Protein AF-A0A661H922-F1 (afdb_monomer)

Structure (mmCIF, N/CA/C/O backbone):
data_AF-A0A661H922-F1
#
_entry.id   AF-A0A661H922-F1
#
loop_
_atom_site.group_PDB
_atom_site.id
_atom_site.type_symbol
_atom_site.label_atom_id
_atom_site.label_alt_id
_atom_site.label_comp_id
_atom_site.label_asym_id
_atom_site.label_entity_id
_atom_site.label_seq_id
_atom_site.pdbx_PDB_ins_code
_atom_site.Cartn_x
_atom_site.Cartn_y
_atom_site.Cartn_z
_atom_site.occupancy
_atom_site.B_iso_or_equiv
_atom_site.auth_seq_id
_atom_site.auth_comp_id
_atom_site.auth_asym_id
_atom_site.auth_atom_id
_atom_site.pdbx_PDB_model_num
ATOM 1 N N . MET A 1 1 ? 3.390 -1.263 1.401 1.00 95.00 1 MET A N 1
ATOM 2 C CA . MET A 1 1 ? 4.705 -0.883 1.950 1.00 95.00 1 MET A CA 1
ATOM 3 C C . MET A 1 1 ? 5.739 -1.829 1.394 1.00 95.00 1 MET A C 1
ATOM 5 O O . MET A 1 1 ? 5.398 -2.980 1.139 1.00 95.00 1 MET A O 1
ATOM 9 N N . GLY A 1 2 ? 6.9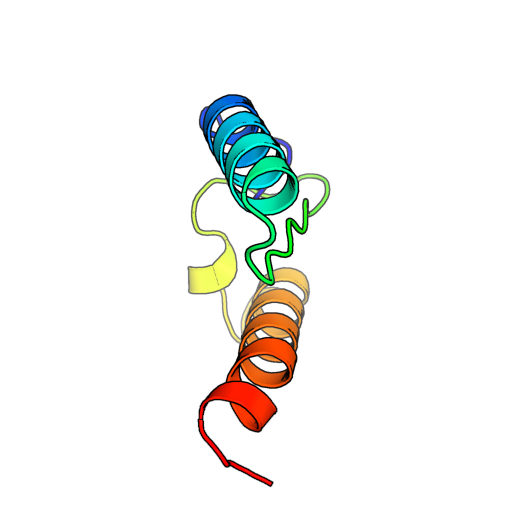52 -1.348 1.165 1.00 93.69 2 GLY A N 1
ATOM 10 C CA . GLY A 1 2 ? 8.074 -2.241 0.905 1.00 93.69 2 GLY A CA 1
ATOM 11 C C . GLY A 1 2 ? 8.578 -2.863 2.207 1.00 93.69 2 GLY A C 1
ATOM 12 O O . GLY A 1 2 ? 8.496 -2.233 3.257 1.00 93.69 2 GLY A O 1
ATOM 13 N N . GLU A 1 3 ? 9.069 -4.098 2.173 1.00 95.44 3 GLU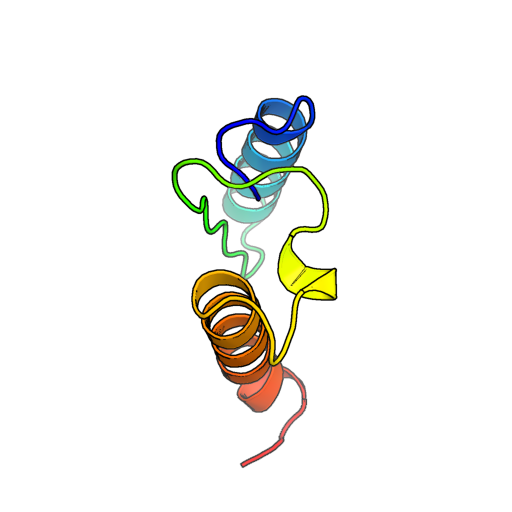 A N 1
ATOM 14 C CA . GLU A 1 3 ? 9.647 -4.751 3.355 1.00 95.44 3 GLU A CA 1
ATOM 15 C C . GLU A 1 3 ? 10.906 -4.020 3.856 1.00 95.44 3 GLU A C 1
ATOM 17 O O . GLU A 1 3 ? 11.105 -3.869 5.059 1.00 95.44 3 GLU A O 1
ATOM 22 N N . TYR A 1 4 ? 11.735 -3.495 2.947 1.00 93.69 4 TYR A N 1
ATOM 23 C CA . TYR A 1 4 ? 12.974 -2.777 3.285 1.00 93.69 4 TYR A CA 1
ATOM 24 C C . TYR A 1 4 ? 12.747 -1.282 3.555 1.00 93.69 4 TYR A C 1
ATOM 26 O O . TYR A 1 4 ? 13.656 -0.454 3.450 1.00 93.69 4 TYR A O 1
ATOM 34 N N . GLU A 1 5 ? 11.514 -0.914 3.889 1.00 89.88 5 GLU A N 1
ATOM 35 C CA . GLU A 1 5 ? 11.082 0.454 4.112 1.00 89.88 5 GLU A CA 1
ATOM 36 C C . GLU A 1 5 ? 11.159 0.837 5.596 1.00 89.88 5 GLU A C 1
ATOM 38 O O . GLU A 1 5 ? 10.533 0.219 6.452 1.00 89.88 5 GLU A O 1
ATOM 43 N N . VAL A 1 6 ? 11.854 1.937 5.907 1.00 94.62 6 VAL A N 1
ATOM 44 C CA . VAL A 1 6 ? 11.972 2.458 7.288 1.00 94.62 6 VAL A CA 1
ATOM 45 C C . VAL A 1 6 ? 10.609 2.799 7.915 1.00 94.62 6 VAL A C 1
ATOM 47 O O . VAL A 1 6 ? 10.464 2.768 9.132 1.00 94.62 6 VAL A O 1
ATOM 50 N N . LEU A 1 7 ? 9.602 3.113 7.097 1.00 95.56 7 LEU A N 1
ATOM 51 C CA . LEU A 1 7 ? 8.261 3.511 7.538 1.00 95.56 7 LEU A CA 1
ATOM 52 C C . LEU A 1 7 ? 7.296 2.332 7.758 1.00 95.56 7 LEU A C 1
ATOM 54 O O . LEU A 1 7 ? 6.119 2.560 8.042 1.00 95.56 7 LEU A O 1
ATOM 58 N N . LEU A 1 8 ? 7.757 1.081 7.641 1.00 95.31 8 LEU A N 1
ATOM 59 C CA . LEU A 1 8 ? 6.896 -0.097 7.777 1.00 95.31 8 LEU A CA 1
ATOM 60 C C . LEU A 1 8 ? 6.183 -0.158 9.141 1.00 95.31 8 LEU A C 1
ATOM 62 O O . LEU A 1 8 ? 4.979 -0.426 9.200 1.00 95.31 8 LEU A O 1
ATOM 66 N N . ASP A 1 9 ? 6.888 0.154 10.229 1.00 96.75 9 ASP A N 1
ATOM 67 C CA . ASP A 1 9 ? 6.312 0.160 11.581 1.00 96.75 9 ASP A CA 1
ATOM 68 C C . ASP A 1 9 ? 5.235 1.242 11.749 1.00 96.75 9 ASP A C 1
ATOM 70 O O . ASP A 1 9 ? 4.208 1.017 12.397 1.00 96.75 9 ASP A O 1
ATOM 74 N N . ASP A 1 10 ? 5.427 2.409 11.133 1.00 97.56 10 ASP A N 1
ATOM 75 C CA . ASP A 1 10 ? 4.446 3.494 11.178 1.00 97.56 10 ASP A CA 1
ATOM 76 C C . ASP A 1 10 ? 3.166 3.118 10.427 1.00 97.56 10 ASP A C 1
ATOM 78 O O . ASP A 1 10 ? 2.061 3.333 10.936 1.00 97.56 10 ASP A O 1
ATOM 82 N N . SER A 1 11 ? 3.286 2.483 9.261 1.00 97.50 11 SER A N 1
ATOM 83 C CA . SER A 1 11 ? 2.126 1.967 8.531 1.00 97.50 11 SER A CA 1
ATOM 84 C C . SER A 1 11 ? 1.440 0.806 9.239 1.00 97.50 11 SER A C 1
ATOM 86 O O . SER A 1 11 ? 0.211 0.738 9.227 1.00 97.50 11 SER A O 1
ATOM 88 N N . THR A 1 12 ? 2.195 -0.057 9.921 1.00 97.94 12 THR A N 1
ATOM 89 C CA . THR A 1 12 ? 1.633 -1.121 10.766 1.00 97.94 12 THR A CA 1
ATOM 90 C C . THR A 1 12 ? 0.810 -0.527 11.908 1.00 97.94 12 THR A C 1
ATOM 92 O O . THR A 1 12 ? -0.341 -0.911 12.111 1.00 97.94 12 THR A O 1
ATOM 95 N N . ARG A 1 13 ? 1.332 0.494 12.600 1.00 98.38 13 ARG A N 1
ATOM 96 C CA . ARG A 1 13 ? 0.576 1.228 13.629 1.00 98.38 13 ARG A CA 1
ATOM 97 C C . ARG A 1 13 ? -0.670 1.908 13.068 1.00 98.38 13 ARG A C 1
ATOM 99 O O . ARG A 1 13 ? -1.706 1.909 13.729 1.00 98.38 13 ARG A O 1
ATOM 106 N N . PHE A 1 14 ? -0.585 2.501 11.879 1.00 98.31 14 PHE A N 1
ATOM 107 C CA . PHE A 1 14 ? -1.739 3.119 11.226 1.00 98.31 14 PHE A CA 1
ATOM 108 C C . PHE A 1 14 ? -2.841 2.092 10.934 1.00 98.31 14 PHE A C 1
ATOM 110 O O . PHE A 1 14 ? -4.001 2.336 11.268 1.00 98.31 14 PHE A O 1
ATOM 117 N N . TYR A 1 15 ? -2.470 0.934 10.384 1.00 98.50 15 TYR A N 1
ATOM 118 C CA . TYR A 1 15 ? -3.389 -0.168 10.112 1.00 98.50 15 TYR A CA 1
ATOM 119 C C . TYR A 1 15 ? -4.086 -0.667 11.384 1.00 98.50 15 TYR A C 1
ATOM 121 O O . TYR A 1 15 ? -5.316 -0.713 11.423 1.00 98.50 15 TYR A O 1
ATOM 129 N N . GLU A 1 16 ? -3.333 -0.958 12.449 1.00 98.56 16 GLU A N 1
ATOM 130 C CA . GLU A 1 16 ? -3.914 -1.437 13.711 1.00 98.56 16 GLU A CA 1
ATOM 131 C C . GLU A 1 16 ? -4.872 -0.409 14.334 1.00 98.56 16 GLU A C 1
ATOM 133 O O . GLU A 1 16 ? -5.963 -0.762 14.788 1.00 98.56 16 GLU A O 1
ATOM 138 N N . ASN A 1 17 ? -4.521 0.881 14.292 1.00 98.62 17 ASN A N 1
ATOM 139 C CA . ASN A 1 17 ? -5.391 1.951 14.784 1.00 98.62 17 ASN A CA 1
ATOM 140 C C . ASN A 1 17 ? -6.677 2.088 13.953 1.00 98.62 17 ASN A C 1
ATOM 142 O O . ASN A 1 17 ? -7.760 2.229 14.522 1.00 98.62 17 ASN A O 1
ATOM 146 N N . GLY A 1 18 ? -6.576 2.042 12.620 1.00 98.44 18 GLY A N 1
ATOM 147 C CA . GLY A 1 18 ? -7.737 2.104 11.728 1.00 98.44 18 GLY A CA 1
ATOM 148 C C . GLY A 1 18 ? -8.682 0.926 11.953 1.00 98.44 18 GLY A C 1
ATOM 149 O O . GLY A 1 18 ? -9.888 1.113 12.124 1.00 98.44 18 GLY A O 1
ATOM 150 N N . LYS A 1 19 ? -8.119 -0.279 12.070 1.00 98.25 19 LYS A N 1
ATOM 151 C CA . LYS A 1 19 ? -8.867 -1.501 12.358 1.00 98.25 19 LYS A CA 1
ATOM 152 C C . LYS A 1 19 ? -9.579 -1.426 13.708 1.00 98.25 19 LYS A C 1
ATOM 154 O O . LYS A 1 19 ? -10.762 -1.749 13.790 1.00 98.25 19 LYS A O 1
ATOM 159 N N . ALA A 1 20 ? -8.900 -0.955 14.757 1.00 98.50 20 ALA A N 1
ATOM 160 C CA . ALA A 1 20 ? -9.502 -0.764 16.078 1.00 98.50 20 ALA A CA 1
ATOM 161 C C . ALA A 1 20 ? -10.647 0.267 16.075 1.00 98.50 20 ALA A C 1
ATOM 163 O O . ALA A 1 20 ? -11.580 0.156 16.870 1.00 98.50 20 ALA A O 1
ATOM 164 N N . ALA A 1 21 ? -10.602 1.245 15.167 1.00 98.62 21 ALA A N 1
ATOM 165 C CA . ALA A 1 21 ? -11.652 2.241 14.972 1.00 98.62 21 ALA A CA 1
ATOM 166 C C . ALA A 1 21 ? -12.801 1.774 14.052 1.00 98.62 21 ALA A C 1
ATOM 168 O O . ALA A 1 21 ? -13.750 2.530 13.845 1.00 98.62 21 ALA A O 1
ATOM 169 N N . GLY A 1 22 ? -12.741 0.555 13.500 1.00 98.19 22 GLY A N 1
ATOM 170 C CA . GLY A 1 22 ? -13.749 0.034 12.571 1.00 98.19 22 GLY A CA 1
ATOM 171 C C . GLY A 1 22 ? -13.692 0.649 11.168 1.00 98.19 22 GLY A C 1
ATOM 172 O O . GLY A 1 22 ? -14.690 0.618 10.452 1.00 98.19 22 GLY A O 1
ATOM 173 N N . VAL A 1 23 ? -12.551 1.230 10.784 1.00 98.12 23 VAL A N 1
ATOM 174 C CA . VAL A 1 23 ? -12.303 1.725 9.423 1.00 98.12 23 VAL A CA 1
ATOM 175 C C . VAL A 1 23 ? -12.024 0.539 8.501 1.00 98.12 23 VAL A C 1
ATOM 177 O O . VAL A 1 23 ? -11.317 -0.38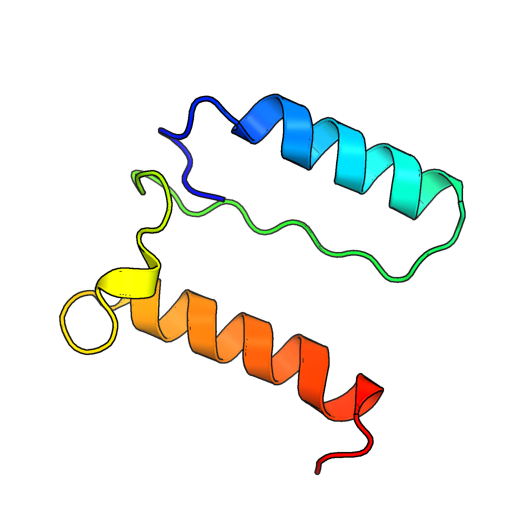9 8.895 1.00 98.12 23 VAL A O 1
ATOM 180 N N . ASP A 1 24 ? -12.545 0.579 7.272 1.00 96.56 24 ASP A N 1
ATOM 181 C CA . ASP A 1 24 ? -12.119 -0.349 6.222 1.00 96.56 24 ASP A CA 1
ATOM 182 C C . ASP A 1 24 ? -10.685 -0.004 5.803 1.00 96.56 24 ASP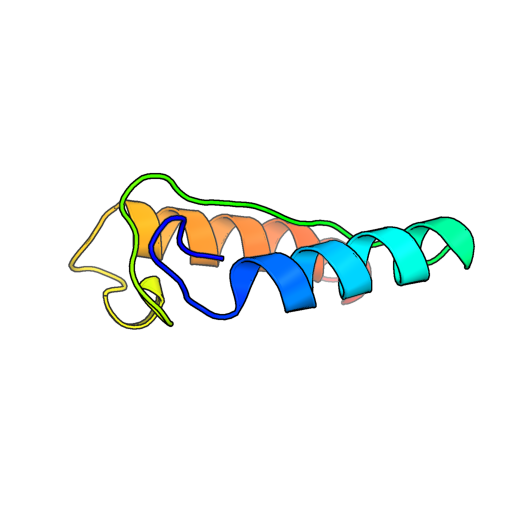 A C 1
ATOM 184 O O . ASP A 1 24 ? -10.428 1.032 5.184 1.00 96.56 24 ASP A O 1
ATOM 188 N N . VAL A 1 25 ? -9.733 -0.817 6.257 1.00 97.75 25 VAL A N 1
ATOM 189 C CA . VAL A 1 25 ? -8.303 -0.565 6.112 1.00 97.75 25 VAL A CA 1
ATOM 190 C C . VAL A 1 25 ? -7.581 -1.852 5.745 1.00 97.75 25 VAL A C 1
ATOM 192 O O . VAL A 1 25 ? -7.809 -2.909 6.332 1.00 97.75 25 VAL A O 1
ATOM 195 N N . GLU A 1 26 ? -6.663 -1.741 4.792 1.00 97.62 26 GLU A N 1
ATOM 196 C CA . GLU A 1 26 ? -5.826 -2.835 4.317 1.00 97.62 26 GLU A CA 1
ATOM 197 C C . GLU A 1 26 ? -4.354 -2.409 4.354 1.00 97.62 26 GLU A C 1
ATOM 199 O O . GLU A 1 26 ? -4.007 -1.289 3.974 1.00 97.62 26 GLU A O 1
ATOM 204 N N . LEU A 1 27 ? -3.480 -3.307 4.813 1.00 97.69 27 LEU A N 1
ATOM 205 C CA . LEU A 1 27 ? -2.032 -3.141 4.756 1.00 97.69 27 LEU A CA 1
ATOM 206 C C . LEU A 1 27 ? -1.425 -4.295 3.965 1.00 97.69 27 LEU A C 1
ATOM 208 O O . LEU A 1 27 ? -1.510 -5.450 4.371 1.00 97.69 27 LEU A O 1
ATOM 212 N N . GLN A 1 28 ? -0.777 -3.959 2.855 1.00 97.94 28 GLN A N 1
ATOM 213 C CA . GLN A 1 28 ? -0.021 -4.901 2.037 1.00 97.94 28 GLN A CA 1
ATOM 214 C C . GLN A 1 28 ? 1.471 -4.602 2.179 1.00 97.94 28 GLN A C 1
ATOM 216 O O . GLN A 1 28 ? 1.899 -3.461 1.968 1.00 97.94 28 GLN A O 1
ATOM 221 N N . VAL A 1 29 ? 2.258 -5.619 2.520 1.00 97.62 29 VAL A N 1
ATOM 222 C CA . VAL A 1 29 ? 3.725 -5.560 2.557 1.00 97.62 29 VAL A CA 1
ATOM 223 C C . VAL A 1 29 ? 4.252 -6.373 1.381 1.00 97.62 29 VAL A C 1
ATOM 225 O O . VAL A 1 29 ? 3.764 -7.471 1.133 1.00 97.62 29 VAL A O 1
ATOM 228 N N . PHE A 1 30 ? 5.180 -5.793 0.628 1.00 97.94 30 PHE A N 1
ATOM 229 C CA . PHE A 1 30 ? 5.795 -6.406 -0.543 1.00 97.94 30 PHE A CA 1
ATOM 230 C C . PHE A 1 30 ? 7.249 -6.735 -0.221 1.00 97.94 30 PHE A C 1
ATOM 232 O O . PHE A 1 30 ? 8.021 -5.830 0.117 1.00 97.94 30 PHE A O 1
ATOM 239 N N . ASP A 1 31 ? 7.587 -8.015 -0.332 1.00 96.88 31 ASP A N 1
ATOM 240 C CA . ASP A 1 31 ? 8.909 -8.555 -0.017 1.00 96.88 31 ASP A CA 1
ATOM 241 C C . ASP A 1 31 ? 9.998 -7.868 -0.849 1.00 96.88 31 ASP A C 1
ATOM 243 O O . ASP A 1 31 ? 9.797 -7.548 -2.023 1.00 96.88 31 ASP A O 1
ATOM 247 N N . GLU A 1 32 ? 11.142 -7.602 -0.217 1.00 96.25 32 GLU A N 1
ATOM 248 C CA . GLU A 1 32 ? 12.344 -7.006 -0.828 1.00 96.25 32 GLU A CA 1
ATOM 249 C C . GLU A 1 32 ? 12.164 -5.617 -1.487 1.00 96.25 32 GLU A C 1
ATOM 251 O O . GLU A 1 32 ? 13.103 -5.066 -2.072 1.00 96.25 32 GLU A O 1
ATOM 256 N N . MET A 1 33 ? 10.982 -5.002 -1.388 1.00 97.88 33 MET A N 1
ATOM 257 C CA . MET A 1 33 ? 10.707 -3.710 -2.016 1.00 97.88 33 MET A CA 1
ATOM 258 C C . MET A 1 33 ? 11.186 -2.526 -1.168 1.00 97.88 33 MET A C 1
ATOM 260 O O . MET A 1 33 ? 11.122 -2.528 0.063 1.00 97.88 33 MET A O 1
ATOM 264 N N . GLN A 1 34 ? 11.623 -1.468 -1.855 1.00 96.81 34 GLN A N 1
ATOM 265 C CA . GLN A 1 34 ? 12.006 -0.190 -1.249 1.00 96.81 34 GLN A CA 1
ATOM 266 C C . GLN A 1 34 ? 10.822 0.784 -1.118 1.00 96.81 34 GLN A C 1
ATOM 268 O O . GLN A 1 34 ? 9.737 0.566 -1.660 1.00 96.81 34 GLN A O 1
ATOM 273 N N . HIS A 1 35 ? 11.067 1.916 -0.454 1.00 97.81 35 HIS A N 1
ATOM 274 C CA . HIS A 1 35 ? 1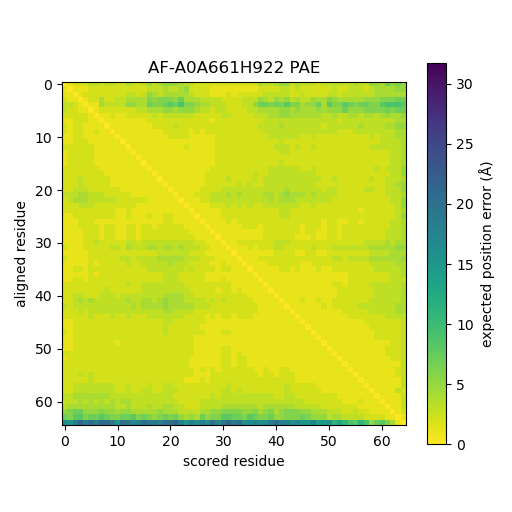0.131 3.038 -0.391 1.00 97.81 35 HIS A CA 1
ATOM 275 C C . HIS A 1 35 ? 9.683 3.471 -1.799 1.00 97.81 35 HIS A C 1
ATOM 277 O O . HIS A 1 35 ? 10.510 3.750 -2.666 1.00 97.81 35 HIS A O 1
ATOM 283 N N . VAL A 1 36 ? 8.367 3.553 -2.012 1.00 96.81 36 VAL A N 1
ATOM 284 C CA . VAL A 1 36 ? 7.747 4.040 -3.262 1.00 96.81 36 VAL A CA 1
ATOM 285 C C . VAL A 1 36 ? 8.158 3.227 -4.507 1.00 96.81 36 VAL A C 1
ATOM 287 O O . VAL A 1 36 ? 8.281 3.753 -5.613 1.00 96.81 36 VAL A O 1
ATOM 290 N N . PHE A 1 37 ? 8.335 1.908 -4.370 1.00 98.00 37 PHE A N 1
ATOM 291 C CA . PHE A 1 37 ? 8.612 1.021 -5.511 1.00 98.00 37 PHE A CA 1
ATOM 292 C C . PHE A 1 37 ? 7.542 1.095 -6.622 1.00 98.00 37 PHE A C 1
ATOM 294 O O . PHE A 1 37 ? 7.842 0.824 -7.780 1.00 98.00 37 PHE A O 1
ATOM 301 N N . GLN A 1 38 ? 6.322 1.556 -6.318 1.00 98.44 38 GLN A N 1
ATOM 302 C CA . GLN A 1 38 ? 5.244 1.779 -7.290 1.00 98.44 38 GLN A CA 1
ATOM 303 C C . GLN A 1 38 ? 5.628 2.755 -8.418 1.00 98.44 38 GLN A C 1
ATOM 305 O O . GLN A 1 38 ? 5.046 2.698 -9.499 1.00 98.44 38 GLN A O 1
ATOM 310 N N . PHE A 1 39 ? 6.620 3.635 -8.218 1.00 98.25 39 PHE A N 1
ATOM 311 C CA . PHE A 1 39 ? 7.140 4.503 -9.289 1.00 98.25 39 PHE A CA 1
ATOM 312 C C . PHE A 1 39 ? 7.821 3.727 -10.424 1.00 98.25 39 PHE A C 1
ATOM 314 O O . PHE A 1 39 ? 8.054 4.287 -11.493 1.00 98.25 39 PHE A O 1
ATOM 321 N N . MET A 1 40 ? 8.101 2.440 -10.225 1.00 98.06 40 MET A N 1
ATOM 322 C CA . MET A 1 40 ? 8.636 1.542 -11.245 1.00 98.06 40 MET A CA 1
ATOM 323 C C . MET A 1 40 ? 7.547 0.877 -12.099 1.00 98.06 40 MET A C 1
ATOM 325 O O . MET A 1 40 ? 7.839 -0.105 -12.778 1.00 98.06 40 MET A O 1
ATOM 329 N N . ALA A 1 41 ? 6.311 1.386 -12.096 1.00 98.19 41 ALA A N 1
ATOM 330 C CA . ALA A 1 41 ? 5.235 0.889 -12.953 1.00 98.19 41 ALA A CA 1
ATOM 331 C C . ALA A 1 41 ? 5.693 0.719 -14.416 1.00 98.19 41 ALA A C 1
ATOM 333 O O . ALA A 1 41 ? 6.415 1.561 -14.965 1.00 98.19 41 ALA A O 1
ATOM 334 N N . GLY A 1 42 ? 5.317 -0.401 -15.029 1.00 97.94 42 GLY A N 1
ATOM 335 C CA . GLY A 1 42 ? 5.743 -0.835 -16.359 1.00 97.94 42 GLY A CA 1
ATOM 336 C C . GLY A 1 42 ? 7.193 -1.323 -16.457 1.00 97.94 42 GL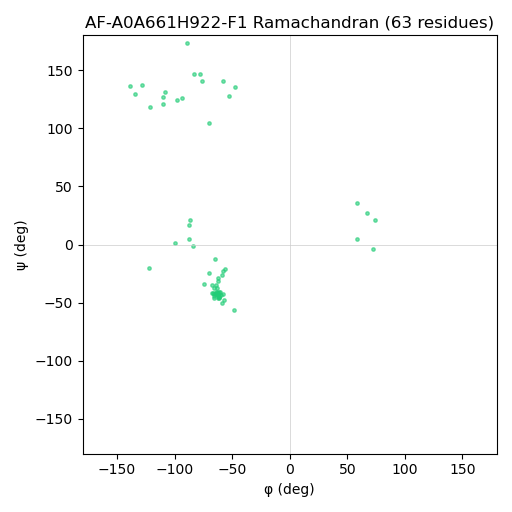Y A C 1
ATOM 337 O O . GLY A 1 42 ? 7.607 -1.763 -17.528 1.00 97.94 42 GLY A O 1
ATOM 338 N N . ASN A 1 43 ? 7.973 -1.246 -15.375 1.00 98.19 43 ASN A N 1
ATOM 339 C CA . ASN A 1 43 ? 9.377 -1.667 -15.319 1.00 98.19 43 ASN A CA 1
ATOM 340 C C . ASN A 1 43 ? 9.646 -2.734 -14.244 1.00 98.19 43 ASN A C 1
ATOM 342 O O . ASN A 1 43 ? 10.651 -3.435 -14.342 1.00 98.19 43 ASN A O 1
ATOM 346 N N . ALA A 1 44 ? 8.773 -2.864 -13.242 1.00 97.44 44 ALA A N 1
ATOM 347 C CA . ALA A 1 44 ? 8.824 -3.904 -12.219 1.00 97.44 44 ALA A CA 1
ATOM 348 C C . ALA A 1 44 ? 7.426 -4.518 -12.013 1.00 97.44 44 ALA A C 1
ATOM 350 O O . ALA A 1 44 ? 6.467 -3.766 -11.804 1.00 97.44 44 ALA A O 1
ATOM 351 N N . PRO A 1 45 ? 7.288 -5.856 -12.048 1.00 98.12 45 PRO A N 1
ATOM 352 C CA . PRO A 1 45 ? 5.990 -6.511 -11.893 1.00 98.12 45 PRO A CA 1
ATOM 353 C C . PRO A 1 45 ? 5.349 -6.245 -10.525 1.00 98.12 45 PRO A C 1
ATOM 355 O O . PRO A 1 45 ? 4.129 -6.143 -10.435 1.00 98.12 45 PRO A O 1
ATOM 358 N N . GLU A 1 46 ? 6.146 -6.069 -9.471 1.00 98.44 46 GLU A N 1
ATOM 359 C CA . GLU A 1 46 ? 5.666 -5.741 -8.129 1.00 98.44 46 GLU A CA 1
ATOM 360 C C . GLU A 1 46 ? 4.978 -4.373 -8.116 1.00 98.44 46 GLU A C 1
ATOM 362 O O . GLU A 1 46 ? 3.928 -4.210 -7.495 1.00 98.44 46 GLU A O 1
ATOM 367 N N . ALA A 1 47 ? 5.537 -3.391 -8.831 1.00 98.50 47 ALA A N 1
ATOM 368 C CA . ALA A 1 47 ? 4.957 -2.055 -8.938 1.00 98.50 47 ALA A CA 1
ATOM 369 C C . ALA A 1 47 ? 3.594 -2.089 -9.646 1.00 98.50 47 ALA A C 1
ATOM 371 O O . ALA A 1 47 ? 2.642 -1.455 -9.182 1.00 98.50 47 ALA A O 1
ATOM 372 N N . ASP A 1 48 ? 3.489 -2.863 -10.728 1.00 98.62 48 ASP A N 1
ATOM 373 C CA . ASP A 1 48 ? 2.238 -3.039 -11.470 1.00 98.62 48 ASP A CA 1
ATOM 374 C C . ASP A 1 48 ? 1.177 -3.765 -10.629 1.00 98.62 48 ASP A C 1
ATOM 376 O O . ASP A 1 48 ? 0.021 -3.335 -10.584 1.00 98.62 48 ASP A O 1
ATOM 380 N N . ASP A 1 49 ? 1.570 -4.815 -9.904 1.00 98.56 49 ASP A N 1
ATOM 381 C CA . ASP A 1 49 ? 0.693 -5.537 -8.978 1.00 98.56 49 ASP A CA 1
ATOM 382 C C . ASP A 1 49 ? 0.201 -4.634 -7.834 1.00 98.56 49 ASP A C 1
ATOM 384 O O . ASP A 1 49 ? -0.996 -4.594 -7.537 1.00 98.56 49 ASP A O 1
ATOM 388 N N . ALA A 1 50 ? 1.086 -3.830 -7.236 1.00 98.50 50 ALA A N 1
ATOM 389 C CA . ALA A 1 50 ? 0.711 -2.875 -6.196 1.00 98.50 50 ALA A CA 1
ATOM 390 C C . ALA A 1 50 ? -0.325 -1.854 -6.692 1.00 98.50 50 ALA A C 1
ATOM 392 O O . ALA A 1 50 ? -1.310 -1.586 -6.002 1.00 98.50 50 ALA A O 1
ATOM 393 N N . ILE A 1 51 ? -0.154 -1.315 -7.903 1.00 98.56 51 ILE A N 1
ATOM 394 C CA . ILE A 1 51 ? -1.121 -0.389 -8.511 1.00 98.56 51 ILE A CA 1
ATOM 395 C C . ILE A 1 51 ? -2.448 -1.095 -8.813 1.00 98.56 51 ILE A C 1
ATOM 397 O O . ILE A 1 51 ? -3.514 -0.531 -8.551 1.00 98.56 51 ILE A O 1
ATOM 401 N N . ALA A 1 52 ? -2.408 -2.328 -9.321 1.00 98.31 52 ALA A N 1
ATOM 402 C CA . ALA A 1 52 ? -3.610 -3.113 -9.587 1.00 98.31 52 ALA A CA 1
ATOM 403 C C . ALA A 1 52 ? -4.414 -3.378 -8.303 1.00 98.31 52 ALA A C 1
ATOM 405 O O . ALA A 1 52 ? -5.635 -3.200 -8.293 1.00 98.31 52 ALA A O 1
ATOM 406 N N . LYS A 1 53 ? -3.738 -3.724 -7.203 1.00 98.31 53 LYS A N 1
ATOM 407 C CA . LYS A 1 53 ? -4.345 -3.916 -5.877 1.00 98.31 53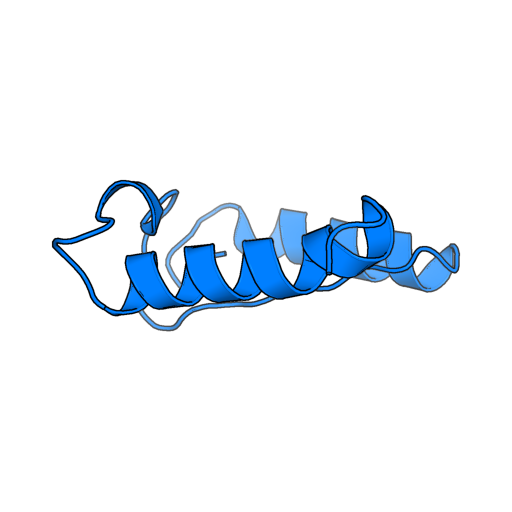 LYS A CA 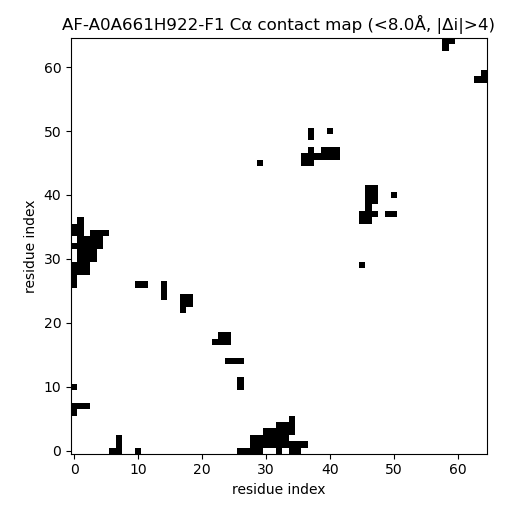1
ATOM 408 C C . LYS A 1 53 ? -4.943 -2.625 -5.316 1.00 98.31 53 LYS A C 1
ATOM 410 O O . LYS A 1 53 ? -6.080 -2.645 -4.849 1.00 98.31 53 LYS A O 1
ATOM 415 N N . ILE A 1 54 ? -4.246 -1.491 -5.447 1.00 97.75 54 ILE A N 1
ATOM 416 C CA . ILE A 1 54 ? -4.793 -0.169 -5.087 1.00 97.75 54 ILE A CA 1
ATOM 417 C C . ILE A 1 54 ? -6.083 0.108 -5.872 1.00 97.75 54 ILE A C 1
ATOM 419 O O . ILE A 1 54 ? -7.096 0.495 -5.290 1.00 97.75 54 ILE A O 1
ATOM 423 N N . ALA A 1 55 ? -6.080 -0.124 -7.187 1.00 97.44 55 ALA A N 1
ATOM 424 C CA . ALA A 1 55 ? -7.259 0.086 -8.021 1.00 97.44 55 ALA A CA 1
ATOM 425 C C . ALA A 1 55 ? -8.421 -0.843 -7.628 1.00 97.44 55 ALA A C 1
ATOM 427 O O . ALA A 1 55 ? -9.569 -0.395 -7.585 1.00 97.44 55 ALA A O 1
ATOM 428 N N . ALA A 1 56 ? -8.136 -2.111 -7.317 1.00 97.31 56 ALA A N 1
ATOM 429 C CA . ALA A 1 56 ? -9.132 -3.078 -6.864 1.00 97.31 56 ALA A CA 1
ATOM 430 C C . ALA A 1 56 ? -9.784 -2.653 -5.540 1.00 97.31 56 ALA A C 1
ATOM 432 O O . ALA A 1 56 ? -11.006 -2.726 -5.420 1.00 97.31 56 ALA A O 1
ATOM 433 N N . PHE A 1 57 ? -8.996 -2.137 -4.592 1.00 96.88 57 PHE A N 1
ATOM 434 C CA . PHE A 1 57 ? -9.509 -1.591 -3.337 1.00 96.88 57 PHE A CA 1
ATOM 435 C C . PHE A 1 57 ? -10.360 -0.333 -3.570 1.00 96.88 57 PHE A C 1
ATOM 437 O O . PHE A 1 57 ? -11.465 -0.212 -3.045 1.00 96.88 57 PHE A O 1
ATOM 444 N N . MET A 1 58 ? -9.896 0.610 -4.395 1.00 97.06 58 MET A N 1
ATOM 445 C CA . MET A 1 58 ? -10.566 1.905 -4.572 1.00 97.06 58 MET A CA 1
ATOM 446 C C . MET A 1 58 ? -11.851 1.842 -5.404 1.00 97.06 58 MET A C 1
ATOM 448 O O . MET A 1 58 ? -12.778 2.606 -5.145 1.00 97.06 58 MET A O 1
ATOM 452 N N . ARG A 1 59 ? -11.930 0.963 -6.409 1.00 97.19 59 ARG A N 1
ATOM 453 C CA . ARG A 1 59 ? -13.078 0.865 -7.332 1.00 97.19 59 ARG A CA 1
ATOM 454 C C . ARG A 1 59 ? -14.450 0.820 -6.637 1.00 97.19 59 ARG A C 1
ATOM 456 O O . ARG A 1 59 ? -15.252 1.718 -6.907 1.00 97.19 59 ARG A O 1
ATOM 463 N N . PRO A 1 60 ? -14.733 -0.122 -5.714 1.00 95.88 60 PRO A N 1
ATOM 464 C CA . PRO A 1 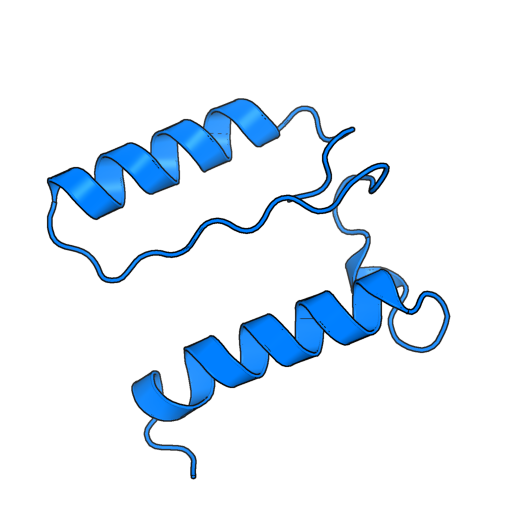60 ? -16.024 -0.169 -5.025 1.00 95.88 60 PRO A CA 1
ATOM 465 C C . PRO A 1 60 ? -16.279 1.069 -4.152 1.00 95.88 60 PRO A C 1
ATOM 467 O O . PRO A 1 60 ? -17.407 1.554 -4.099 1.00 95.88 60 PRO A O 1
ATOM 470 N N . HIS A 1 61 ? -15.238 1.635 -3.536 1.00 94.88 61 HIS A N 1
ATOM 471 C CA . HIS A 1 61 ? -15.330 2.837 -2.699 1.00 94.88 61 HIS A CA 1
ATOM 472 C C . HIS A 1 61 ? -15.626 4.116 -3.490 1.00 94.88 61 HIS A C 1
ATOM 474 O O . HIS A 1 61 ? -16.170 5.075 -2.946 1.00 94.88 61 HIS A O 1
ATOM 480 N N . LEU A 1 62 ? -15.284 4.126 -4.778 1.00 96.75 62 LEU A N 1
ATOM 481 C CA . LEU A 1 62 ? -15.532 5.239 -5.691 1.00 96.75 62 LEU A CA 1
ATOM 482 C C . LEU A 1 62 ? -16.773 5.033 -6.572 1.00 96.75 62 LEU A C 1
ATOM 484 O O . LEU A 1 62 ? -17.064 5.880 -7.414 1.00 96.75 62 LEU A O 1
ATOM 488 N N . GLY A 1 63 ? -17.499 3.922 -6.407 1.00 95.94 63 GLY A N 1
ATOM 489 C CA . GLY A 1 63 ? -18.639 3.579 -7.261 1.00 95.94 63 GLY A CA 1
ATOM 490 C C . GLY A 1 63 ? -18.246 3.266 -8.710 1.00 95.94 63 GLY A C 1
ATOM 491 O O . GLY A 1 63 ? -19.042 3.480 -9.622 1.00 95.94 63 GLY A O 1
ATOM 492 N N . LEU A 1 64 ? -17.018 2.790 -8.935 1.00 92.50 64 LEU A N 1
ATOM 493 C CA . LEU A 1 64 ? -16.500 2.418 -10.250 1.00 92.50 64 LEU A CA 1
ATOM 494 C C . LEU A 1 64 ? -16.622 0.898 -10.450 1.00 92.50 64 LEU A C 1
ATOM 496 O O . LEU A 1 64 ? -16.101 0.128 -9.645 1.00 92.50 64 LEU A O 1
ATOM 500 N N . SER A 1 65 ? -17.299 0.482 -11.529 1.00 77.50 65 SER A N 1
ATOM 501 C CA . SER A 1 65 ? -17.453 -0.923 -11.953 1.00 77.50 65 SER A CA 1
ATOM 502 C C . SER A 1 65 ? -16.225 -1.438 -12.688 1.00 77.50 65 SER A C 1
ATOM 504 O O . SER A 1 65 ? -15.777 -0.753 -13.642 1.00 77.50 65 SER A O 1
#

Sequence (65 aa):
MGEYEVLLDDSTRFYENGKAAGVDVELQVFDEMQHVFQFMAGNAPEADDAIAKIAAFMRPHLGLS

Solvent-accessible surface area (backbone atoms only — not comparable to full-atom values): 3866 Å² total; per-residue (Å²): 81,19,59,70,22,92,58,44,66,60,53,49,53,50,43,54,53,34,49,77,70,71,46,95,69,86,84,62,75,38,81,88,26,44,74,72,47,53,79,37,51,93,77,37,71,66,17,41,50,52,51,52,51,52,49,63,63,45,26,69,79,70,74,49,133

Foldseek 3Di:
DEPPEPCPVVVVVVQVVCVVVVHPDDDDYDYPDYPPNLVCPVNDVVNVVVVVVVCVVCCVVVVHD

Secondary structure (DSSP, 8-state):
-BTT-TTHHHHHHHHHHHHHTT-------BTTPPTTGGGGTTT-HHHHHHHHHHHHHHHHHTT--

Radius of gyration: 13.0 Å; Cα contacts (8 Å, |Δi|>4): 65; chains: 1; bounding box: 32×14×32 Å

Nearest PDB structures (foldseek):
  2yh2-assembly1_C  TM=8.559E-01  e=2.821E-02  Pyrobaculum calidifontis
  3zwq-assembly1_A-2  TM=9.175E-01  e=4.315E-02  Pyrobaculum calidifontis JCM 11548
  2yh2-assembly1_D  TM=8.553E-01  e=4.972E-02  Pyrobaculum calidifontis
  2yh2-assembly1_B  TM=8.540E-01  e=5.337E-02  Pyrobaculum calidifontis
  3zwq-assembly1_B-2  TM=8.541E-01  e=5.337E-02  Pyrobaculum calidifontis JCM 11548

pLDDT: mean 96.9, std 2.92, range [77.5, 98.62]

Mean predicted aligned error: 2.38 Å